Protein AF-Q6IV09-F1 (afdb_monomer_lite)

InterPro domains:
  IPR000726 Glycoside hydrolase, family 19, catalytic [PF00182] (1-78)
  IPR000726 Glycoside hydrolase, family 19, catalytic [PS00774] (67-7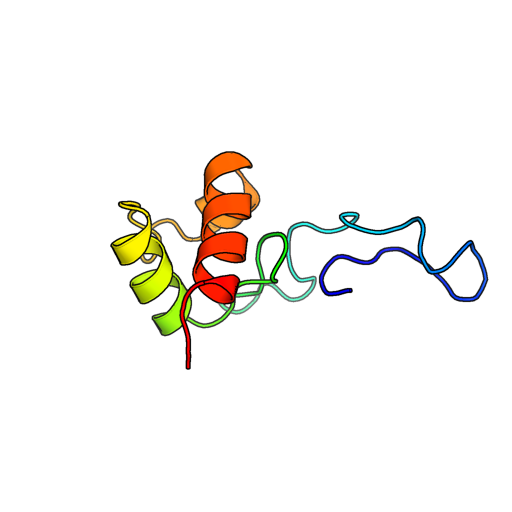7)
  IPR023346 Lysozyme-like domain superfamily [SSF53955] (1-78)

Structure (mmCIF, N/CA/C/O backbone):
data_AF-Q6IV09-F1
#
_entry.id   AF-Q6IV09-F1
#
loop_
_atom_site.group_PDB
_atom_site.id
_atom_site.type_symbol
_atom_site.label_atom_id
_atom_site.label_alt_id
_atom_site.label_comp_id
_atom_site.label_asym_id
_atom_site.label_entity_id
_atom_site.label_seq_id
_atom_site.pdbx_PDB_ins_code
_atom_site.Cartn_x
_atom_site.Cartn_y
_atom_site.Cartn_z
_atom_site.occupancy
_atom_site.B_iso_or_equiv
_atom_site.auth_seq_id
_atom_site.auth_comp_id
_atom_site.auth_asym_id
_atom_site.auth_atom_id
_atom_site.pdbx_PDB_model_num
ATOM 1 N N . HIS A 1 1 ? 9.319 4.940 -10.143 1.00 93.06 1 HIS A N 1
ATOM 2 C CA . HIS A 1 1 ? 10.680 4.949 -9.578 1.00 93.06 1 HIS A CA 1
ATOM 3 C C . HIS A 1 1 ? 10.761 3.948 -8.434 1.00 93.06 1 HIS A C 1
ATOM 5 O O . HIS A 1 1 ? 11.448 2.956 -8.610 1.00 93.06 1 HIS A O 1
ATOM 11 N N . GLU A 1 2 ? 9.956 4.120 -7.378 1.00 96.56 2 GLU A N 1
ATOM 12 C CA . GLU A 1 2 ? 9.853 3.211 -6.213 1.00 96.56 2 GLU A CA 1
ATOM 13 C C . GLU A 1 2 ? 9.793 1.704 -6.523 1.00 96.56 2 GLU A C 1
ATOM 15 O O . GLU A 1 2 ? 10.298 0.889 -5.764 1.00 96.56 2 GLU A O 1
ATOM 20 N N . THR A 1 3 ? 9.176 1.318 -7.641 1.00 97.00 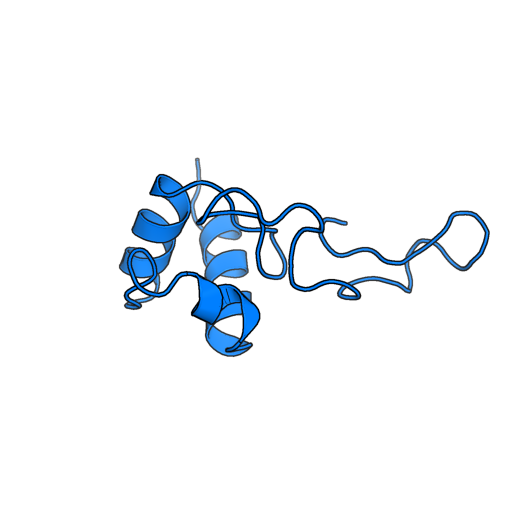3 THR A N 1
ATOM 21 C CA . THR A 1 3 ? 8.943 -0.084 -8.029 1.00 97.00 3 THR A CA 1
ATOM 22 C C . THR A 1 3 ? 9.760 -0.527 -9.246 1.00 97.00 3 THR A C 1
ATOM 24 O O . THR A 1 3 ? 9.374 -1.463 -9.949 1.00 97.00 3 THR A O 1
ATOM 27 N N . THR A 1 4 ? 10.852 0.175 -9.562 1.00 95.56 4 THR A N 1
ATOM 28 C CA . THR A 1 4 ? 11.651 -0.093 -10.765 1.00 95.56 4 THR A CA 1
ATOM 29 C C . THR A 1 4 ? 12.416 -1.415 -10.679 1.00 95.56 4 THR A C 1
ATOM 31 O O . THR A 1 4 ? 13.073 -1.700 -9.684 1.00 95.56 4 THR A O 1
ATOM 34 N N . GLY A 1 5 ? 12.364 -2.194 -11.755 1.00 92.94 5 GLY A N 1
ATOM 35 C CA . GLY A 1 5 ? 13.323 -3.254 -12.076 1.00 92.94 5 GLY A CA 1
ATOM 36 C C . GLY A 1 5 ? 14.221 -2.894 -13.261 1.00 92.94 5 GLY A C 1
ATOM 37 O O . GLY A 1 5 ? 14.968 -3.742 -13.739 1.00 92.94 5 GLY A O 1
ATOM 38 N N . GLY A 1 6 ? 14.131 -1.656 -13.763 1.00 90.31 6 GLY A N 1
ATOM 39 C CA . GLY A 1 6 ? 14.969 -1.166 -14.855 1.00 90.31 6 GLY A CA 1
ATOM 40 C C . GLY A 1 6 ? 16.438 -1.066 -14.444 1.00 90.31 6 GLY A C 1
ATOM 41 O O . GLY A 1 6 ? 16.755 -0.744 -13.298 1.00 90.31 6 GLY A O 1
ATOM 42 N N . SER A 1 7 ? 17.336 -1.309 -15.397 1.00 86.44 7 SER A N 1
ATOM 43 C CA . SER A 1 7 ? 18.784 -1.187 -15.213 1.00 86.44 7 SER A CA 1
ATOM 44 C C . SER A 1 7 ? 19.345 -0.155 -16.184 1.00 86.44 7 SER A C 1
ATOM 46 O O . SER A 1 7 ? 18.840 0.013 -17.290 1.00 86.44 7 SER A O 1
ATOM 48 N N . LEU A 1 8 ? 20.456 0.492 -15.829 1.00 81.88 8 LEU A N 1
ATOM 49 C CA . LEU A 1 8 ? 21.191 1.337 -16.779 1.00 81.88 8 LEU A CA 1
ATOM 50 C C . LEU A 1 8 ? 21.696 0.543 -17.996 1.00 81.88 8 LEU A C 1
ATOM 52 O O . LEU A 1 8 ? 21.927 1.121 -19.053 1.00 81.88 8 LEU A O 1
ATOM 56 N N . SER A 1 9 ? 21.842 -0.777 -17.855 1.00 82.44 9 SER A N 1
ATOM 57 C CA . SER A 1 9 ? 22.227 -1.695 -18.930 1.00 82.44 9 SER A CA 1
ATOM 58 C C . SER A 1 9 ? 21.051 -2.262 -19.738 1.00 82.44 9 SER A C 1
ATOM 60 O O . SER A 1 9 ? 21.287 -2.915 -20.751 1.00 82.44 9 SER A O 1
ATOM 62 N N . ALA A 1 10 ? 19.806 -2.047 -19.304 1.00 69.62 10 ALA A N 1
ATOM 63 C CA . ALA A 1 10 ? 18.601 -2.583 -19.933 1.00 69.62 10 ALA A CA 1
ATOM 64 C C . ALA A 1 10 ? 17.444 -1.596 -19.724 1.00 69.62 10 ALA A C 1
ATOM 66 O O . ALA A 1 10 ? 16.849 -1.579 -18.647 1.00 69.62 10 ALA A O 1
ATOM 67 N N . GLU A 1 11 ? 17.200 -0.758 -20.740 1.00 81.06 11 GLU A N 1
ATOM 68 C CA . GLU A 1 11 ? 16.110 0.229 -20.845 1.00 81.06 11 GLU A CA 1
ATOM 69 C C . GLU A 1 11 ? 15.561 0.730 -19.488 1.00 81.06 11 GLU A C 1
ATOM 71 O O . GLU A 1 11 ? 14.544 0.243 -18.987 1.00 81.06 11 GLU A O 1
ATOM 76 N N . PRO A 1 12 ? 16.197 1.738 -18.867 1.00 85.38 12 PRO A N 1
ATOM 77 C CA . PRO A 1 12 ? 15.995 2.055 -17.449 1.00 85.38 12 PRO A CA 1
ATOM 78 C C . PRO A 1 12 ? 14.575 2.512 -17.076 1.00 85.38 12 PRO A C 1
ATOM 80 O O . PRO A 1 12 ? 14.238 2.552 -15.893 1.00 85.38 12 PRO A O 1
ATOM 83 N N . PHE A 1 13 ? 13.740 2.859 -18.059 1.00 92.56 13 PHE A N 1
ATOM 84 C CA . PHE A 1 13 ? 12.406 3.425 -17.845 1.00 92.56 13 PHE A CA 1
ATOM 85 C C . PHE A 1 13 ? 11.251 2.490 -18.226 1.00 92.56 13 PHE A C 1
ATOM 87 O O . PHE A 1 13 ? 10.101 2.830 -17.956 1.00 92.56 13 PHE A O 1
ATOM 94 N N . THR A 1 14 ? 11.521 1.319 -18.810 1.00 92.44 14 THR A N 1
ATOM 95 C CA . THR A 1 14 ? 10.469 0.356 -19.196 1.00 92.44 14 THR A CA 1
ATOM 96 C C . THR A 1 14 ? 10.182 -0.676 -18.102 1.00 92.44 14 THR A C 1
ATOM 98 O O . THR A 1 14 ? 9.113 -1.278 -18.091 1.00 92.44 14 THR A O 1
ATOM 101 N N . GLY A 1 15 ? 11.070 -0.810 -17.112 1.00 93.06 15 GLY A N 1
ATOM 102 C CA . GLY A 1 15 ? 10.929 -1.724 -15.972 1.00 93.06 15 GLY A CA 1
ATOM 103 C C . GLY A 1 15 ? 10.118 -1.192 -14.781 1.00 93.06 15 GLY A C 1
ATOM 104 O O . GLY A 1 15 ? 10.375 -1.598 -13.649 1.00 93.06 15 GLY A O 1
ATOM 105 N N . GLY A 1 16 ? 9.195 -0.246 -14.976 1.00 95.69 16 GLY A N 1
ATOM 106 C CA . GLY A 1 16 ? 8.331 0.243 -13.891 1.00 95.69 16 GLY A CA 1
ATOM 107 C C . GLY A 1 16 ? 7.366 -0.834 -13.377 1.00 95.69 16 GLY A C 1
ATOM 108 O O . GLY A 1 16 ? 7.026 -1.754 -14.111 1.00 95.69 16 GLY A O 1
ATOM 109 N N . TYR A 1 17 ? 6.895 -0.712 -12.128 1.00 97.06 17 TYR A N 1
ATOM 110 C CA . TYR A 1 17 ? 5.950 -1.666 -11.514 1.00 97.06 17 TYR A CA 1
ATOM 111 C C . TYR A 1 17 ? 6.452 -3.123 -11.446 1.00 97.06 17 TYR A C 1
ATOM 113 O O . TYR A 1 17 ? 5.655 -4.051 -11.338 1.00 97.06 17 TYR A O 1
ATOM 121 N N . CYS A 1 18 ? 7.769 -3.335 -11.460 1.00 96.50 18 CYS A N 1
ATOM 122 C CA . CYS A 1 18 ? 8.382 -4.661 -11.377 1.00 96.50 18 CYS A CA 1
ATOM 123 C C . CYS A 1 18 ? 8.238 -5.281 -9.977 1.00 96.50 18 CYS A C 1
ATOM 125 O O . CYS A 1 18 ? 7.992 -6.480 -9.848 1.00 96.50 18 CYS A O 1
ATOM 127 N N . PHE A 1 19 ? 8.345 -4.462 -8.926 1.00 98.06 19 PHE A N 1
ATOM 128 C CA . PHE A 1 19 ? 8.288 -4.918 -7.537 1.00 98.06 19 PHE A CA 1
ATOM 129 C C . PHE A 1 19 ? 7.056 -4.398 -6.798 1.00 98.06 19 PHE A C 1
ATOM 131 O O . PHE A 1 19 ? 6.647 -3.250 -6.960 1.00 98.06 19 PHE A O 1
ATOM 138 N N . VAL A 1 20 ? 6.490 -5.254 -5.942 1.00 98.44 20 VAL A N 1
ATOM 139 C CA . VAL A 1 20 ? 5.326 -4.932 -5.094 1.00 98.44 20 VAL A CA 1
ATOM 140 C C . VAL A 1 20 ? 5.713 -4.791 -3.619 1.00 98.44 20 VAL A C 1
ATOM 142 O O . VAL A 1 20 ? 5.074 -4.036 -2.890 1.00 98.44 20 VAL A O 1
ATOM 145 N N . ARG A 1 21 ? 6.754 -5.497 -3.167 1.00 98.56 21 ARG A N 1
ATOM 146 C CA . ARG A 1 21 ? 7.251 -5.486 -1.784 1.00 98.56 21 ARG A CA 1
ATOM 147 C C . ARG A 1 21 ? 8.703 -5.024 -1.763 1.00 98.56 21 ARG A C 1
ATOM 149 O O . ARG A 1 21 ? 9.456 -5.363 -2.674 1.00 98.56 21 ARG A O 1
ATOM 156 N N . GLN A 1 22 ? 9.080 -4.319 -0.704 1.00 97.56 22 GLN A N 1
ATOM 157 C CA . GLN A 1 22 ? 10.472 -4.058 -0.362 1.00 97.56 22 GLN A CA 1
ATOM 158 C C . GLN A 1 22 ? 11.231 -5.380 -0.140 1.00 97.56 22 GLN A C 1
ATOM 160 O O . GLN A 1 22 ? 10.664 -6.369 0.327 1.00 97.56 22 GLN A O 1
ATOM 165 N N . ASN A 1 23 ? 12.528 -5.391 -0.462 1.00 96.19 23 ASN A N 1
ATOM 166 C CA . ASN A 1 23 ? 13.383 -6.569 -0.281 1.00 96.19 23 ASN A CA 1
ATOM 167 C C . ASN A 1 23 ? 13.575 -6.937 1.198 1.00 96.19 23 ASN A C 1
ATOM 169 O O . ASN A 1 23 ? 13.433 -8.102 1.561 1.00 96.19 23 ASN A O 1
ATOM 173 N N . ASP A 1 24 ? 13.881 -5.952 2.047 1.00 95.88 24 ASP A N 1
ATOM 174 C CA . ASP A 1 24 ? 13.918 -6.139 3.499 1.00 95.88 24 ASP A CA 1
ATOM 175 C C . ASP A 1 24 ? 12.497 -6.092 4.070 1.00 95.88 24 ASP A C 1
ATOM 177 O O . ASP A 1 24 ? 11.794 -5.089 3.937 1.00 95.88 24 ASP A O 1
ATOM 181 N N . GLN A 1 25 ? 12.088 -7.199 4.687 1.00 96.62 25 GLN A N 1
ATOM 182 C CA . GLN A 1 25 ? 10.749 -7.423 5.232 1.00 96.62 25 GLN A CA 1
ATOM 183 C C . GLN A 1 25 ? 10.776 -7.664 6.750 1.00 96.62 25 GLN A C 1
ATOM 185 O O . GLN A 1 25 ? 9.839 -8.234 7.306 1.00 96.62 25 GLN A O 1
ATOM 190 N N . SER A 1 26 ? 11.859 -7.262 7.425 1.00 96.38 26 SER A N 1
ATOM 191 C CA . SER A 1 26 ? 12.018 -7.431 8.875 1.00 96.38 26 SER A CA 1
ATOM 192 C C . SER A 1 26 ? 11.038 -6.582 9.703 1.00 96.38 26 SER A C 1
ATOM 194 O O . SER A 1 26 ? 10.584 -7.034 10.755 1.00 96.38 26 SER A O 1
ATOM 196 N N . ASP A 1 27 ? 10.655 -5.392 9.223 1.00 96.69 27 ASP A N 1
ATOM 197 C CA . ASP A 1 27 ? 9.624 -4.544 9.840 1.00 96.69 27 ASP A CA 1
ATOM 198 C C . ASP A 1 27 ? 8.225 -4.877 9.302 1.00 96.69 27 ASP A C 1
ATOM 200 O O . ASP A 1 27 ? 8.016 -4.926 8.097 1.00 96.69 27 ASP A O 1
ATOM 204 N N . ARG A 1 28 ? 7.213 -5.024 10.167 1.00 97.56 28 ARG A N 1
ATOM 205 C CA . ARG A 1 28 ? 5.828 -5.337 9.749 1.00 97.56 28 ARG A CA 1
ATOM 206 C C . ARG A 1 28 ? 5.265 -4.363 8.696 1.00 97.56 28 ARG A C 1
ATOM 208 O O . ARG A 1 28 ? 4.495 -4.775 7.822 1.00 97.56 28 ARG A O 1
ATOM 215 N N . TYR A 1 29 ? 5.644 -3.091 8.769 1.00 9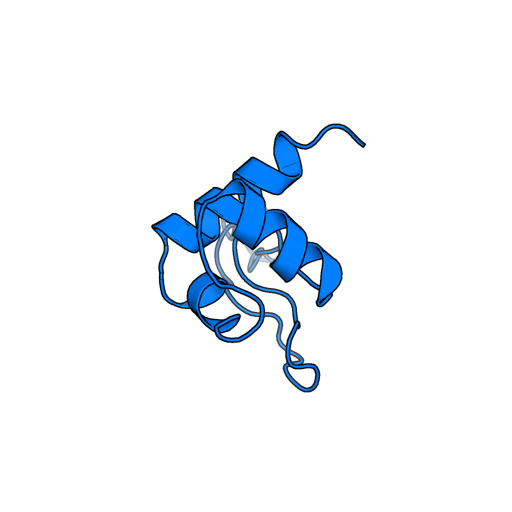8.38 29 TYR A N 1
ATOM 216 C CA . TYR A 1 29 ? 5.198 -1.994 7.910 1.00 98.38 29 TYR A CA 1
ATOM 217 C C . TYR A 1 29 ? 6.273 -1.584 6.890 1.00 98.38 29 TYR A C 1
ATOM 219 O O . TYR A 1 29 ? 6.391 -0.397 6.572 1.00 98.38 29 TYR A O 1
ATOM 227 N N . TYR A 1 30 ? 7.027 -2.563 6.370 1.00 98.69 30 TYR A N 1
ATOM 228 C CA . TYR A 1 30 ? 7.905 -2.408 5.206 1.00 98.69 30 TYR A CA 1
ATOM 229 C C . TYR A 1 30 ? 7.156 -1.886 3.961 1.00 98.69 30 TYR A C 1
ATOM 231 O O . TYR A 1 30 ? 5.922 -1.964 3.879 1.00 98.69 30 TYR A O 1
ATOM 239 N N . GLY A 1 31 ? 7.908 -1.388 2.974 1.00 98.56 31 GLY A N 1
ATOM 240 C CA . GLY A 1 31 ? 7.377 -0.808 1.738 1.00 98.56 31 GLY A CA 1
ATOM 241 C C . GLY A 1 31 ? 6.508 -1.767 0.920 1.00 98.56 31 GLY A C 1
ATOM 242 O O . GLY A 1 31 ? 6.943 -2.856 0.535 1.00 98.56 31 GLY A O 1
ATOM 243 N N . ARG A 1 32 ? 5.266 -1.365 0.624 1.00 98.81 32 ARG A N 1
ATOM 244 C CA . ARG A 1 32 ? 4.346 -2.117 -0.250 1.00 98.81 32 ARG A CA 1
ATOM 245 C C . ARG A 1 32 ? 3.672 -1.222 -1.290 1.00 98.81 32 ARG A C 1
ATOM 247 O O . ARG A 1 32 ? 3.372 -0.057 -1.033 1.00 98.81 32 ARG A O 1
ATOM 254 N N . GLY A 1 33 ? 3.373 -1.800 -2.448 1.00 98.62 33 GLY A N 1
ATOM 255 C CA . GLY A 1 33 ? 2.600 -1.164 -3.513 1.00 98.62 33 GLY A CA 1
ATOM 256 C C . GLY A 1 33 ? 3.355 -0.081 -4.300 1.00 98.62 33 GLY A C 1
ATOM 257 O O . GLY A 1 33 ? 4.566 0.089 -4.126 1.00 98.62 33 GLY A O 1
ATOM 258 N N . PRO A 1 34 ? 2.652 0.659 -5.180 1.00 98.69 34 PRO A N 1
ATOM 259 C CA . PRO A 1 34 ? 3.261 1.577 -6.146 1.00 98.69 34 PRO A CA 1
ATOM 260 C C . PRO A 1 34 ? 4.065 2.725 -5.534 1.00 98.69 34 PRO A C 1
ATOM 262 O O . PRO A 1 34 ? 5.031 3.174 -6.144 1.00 98.69 34 PRO A O 1
ATOM 265 N N . ILE A 1 35 ? 3.671 3.189 -4.344 1.00 98.19 35 ILE A N 1
ATOM 266 C CA . ILE A 1 35 ? 4.357 4.264 -3.611 1.00 98.19 35 ILE A CA 1
ATOM 267 C C . ILE A 1 35 ? 5.292 3.733 -2.514 1.00 98.19 35 ILE A C 1
ATOM 269 O O . ILE A 1 35 ? 5.818 4.517 -1.736 1.00 98.19 35 ILE A O 1
ATOM 273 N N . GLN A 1 36 ? 5.457 2.406 -2.413 1.00 98.50 36 GLN A N 1
ATOM 274 C CA . GLN A 1 36 ? 6.200 1.748 -1.331 1.00 98.50 36 GLN A CA 1
ATOM 275 C C . GLN A 1 36 ? 5.784 2.271 0.059 1.00 98.50 36 GLN A C 1
ATOM 277 O O . GLN A 1 36 ? 6.604 2.725 0.859 1.00 98.50 36 GLN A O 1
ATOM 282 N N . LEU A 1 37 ? 4.479 2.193 0.358 1.00 98.50 37 LEU A N 1
ATOM 283 C CA . LEU A 1 37 ? 3.899 2.663 1.619 1.00 98.50 37 LEU A CA 1
ATOM 284 C C . LEU A 1 37 ? 4.625 2.007 2.800 1.00 98.50 37 LEU A C 1
ATOM 286 O O . LEU 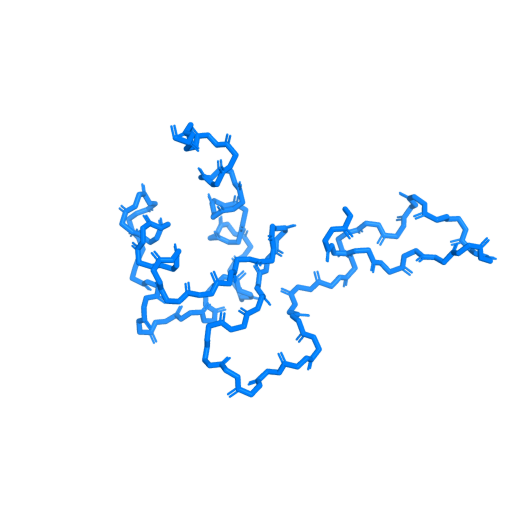A 1 37 ? 4.639 0.782 2.916 1.00 98.50 37 LEU A O 1
ATOM 290 N N . THR A 1 38 ? 5.215 2.832 3.662 1.00 98.31 38 THR A N 1
ATOM 291 C CA . THR A 1 38 ? 6.083 2.416 4.776 1.00 98.31 38 THR A CA 1
ATOM 292 C C . THR A 1 38 ? 5.660 3.134 6.055 1.00 98.31 38 THR A C 1
ATOM 294 O O . THR A 1 38 ? 5.101 4.226 5.961 1.00 98.31 38 THR A O 1
ATOM 297 N N . ASN A 1 39 ? 5.977 2.575 7.231 1.00 97.44 39 ASN A N 1
ATOM 298 C CA . ASN A 1 39 ? 5.661 3.097 8.574 1.00 97.44 39 ASN A CA 1
ATOM 299 C C . ASN A 1 39 ? 4.185 2.916 8.978 1.00 97.44 39 ASN A C 1
ATOM 301 O O . ASN A 1 39 ? 3.268 3.297 8.251 1.00 97.44 39 ASN A O 1
ATOM 305 N N . ARG A 1 40 ? 3.951 2.394 10.193 1.00 98.19 40 ARG A N 1
ATOM 306 C CA . ARG A 1 40 ? 2.615 2.149 10.769 1.00 98.19 40 ARG A CA 1
ATOM 307 C C . ARG A 1 40 ? 1.657 3.335 10.633 1.00 98.19 40 ARG A C 1
ATOM 309 O O . ARG A 1 40 ? 0.496 3.130 10.297 1.00 98.19 40 ARG A O 1
ATOM 316 N N . ASN A 1 41 ? 2.134 4.557 10.871 1.00 98.06 41 ASN A N 1
ATOM 317 C CA . ASN A 1 41 ? 1.316 5.771 10.806 1.00 98.06 41 ASN A CA 1
ATOM 318 C C . ASN A 1 41 ? 0.735 5.998 9.402 1.00 98.06 41 ASN A C 1
ATOM 320 O O . ASN A 1 41 ? -0.411 6.413 9.261 1.00 98.06 41 ASN A O 1
ATOM 324 N N . ASN A 1 42 ? 1.500 5.690 8.352 1.00 98.06 42 ASN A N 1
ATOM 325 C CA . ASN A 1 42 ? 1.013 5.823 6.982 1.00 98.06 42 ASN A CA 1
ATOM 326 C C . ASN A 1 42 ? -0.002 4.730 6.639 1.00 98.06 42 ASN A C 1
ATOM 328 O O . ASN A 1 42 ? -0.997 5.031 5.992 1.00 98.06 42 ASN A O 1
ATOM 332 N N . TYR A 1 43 ? 0.192 3.494 7.114 1.00 98.56 43 TYR A N 1
ATOM 333 C CA . TYR A 1 43 ? -0.813 2.430 6.966 1.00 98.56 43 TYR A CA 1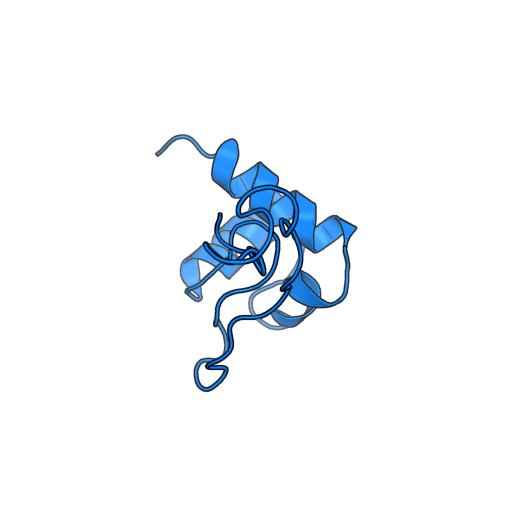
ATOM 334 C C . TYR A 1 43 ? -2.128 2.795 7.670 1.00 98.56 43 TYR A C 1
ATOM 336 O O . TYR A 1 43 ? -3.200 2.593 7.107 1.00 98.56 43 TYR A O 1
ATOM 344 N N . GLU A 1 44 ? -2.055 3.387 8.862 1.00 98.50 44 GLU A N 1
ATOM 345 C CA . GLU A 1 44 ? -3.223 3.853 9.617 1.00 98.50 44 GLU A CA 1
ATOM 346 C C . GLU A 1 44 ? -3.974 4.981 8.893 1.00 98.50 44 GLU A C 1
ATOM 348 O O . GLU A 1 44 ? -5.186 4.883 8.670 1.00 98.50 44 GLU A O 1
ATOM 353 N N . LYS A 1 45 ? -3.257 6.026 8.457 1.00 98.31 45 LYS A N 1
ATOM 354 C CA . LYS A 1 45 ? -3.850 7.162 7.736 1.00 98.31 45 LYS A CA 1
ATOM 355 C C . LYS A 1 45 ? -4.417 6.755 6.375 1.00 98.31 45 LYS A C 1
ATOM 357 O O . LYS A 1 45 ? -5.553 7.112 6.066 1.00 98.31 45 LYS A O 1
ATOM 362 N N . ALA A 1 46 ? -3.662 5.981 5.594 1.00 98.31 46 ALA A N 1
ATOM 363 C CA . ALA A 1 46 ? -4.107 5.487 4.296 1.00 98.31 46 ALA A CA 1
ATOM 364 C C . ALA A 1 46 ? -5.342 4.600 4.445 1.00 98.31 46 ALA A C 1
ATOM 366 O O . ALA A 1 46 ? -6.336 4.818 3.758 1.00 98.31 46 ALA A O 1
ATOM 367 N N . GLY A 1 47 ? -5.298 3.640 5.375 1.00 98.38 47 GLY A N 1
ATOM 368 C CA . GLY A 1 47 ? -6.399 2.720 5.638 1.00 98.38 47 GLY A CA 1
ATOM 369 C C . GLY A 1 47 ? -7.681 3.454 6.015 1.00 98.38 47 GLY A C 1
ATOM 370 O O . GLY A 1 47 ? -8.725 3.221 5.410 1.00 98.38 47 GLY A O 1
ATOM 371 N N . THR A 1 48 ? -7.579 4.427 6.923 1.00 98.44 48 THR A N 1
ATOM 372 C CA . THR A 1 48 ? -8.707 5.288 7.306 1.00 98.44 48 THR A CA 1
ATOM 373 C C . THR A 1 48 ? -9.299 6.018 6.099 1.00 98.44 48 THR A C 1
ATOM 375 O O . THR A 1 48 ? -10.511 5.994 5.901 1.00 98.44 48 THR A O 1
ATOM 378 N N . ALA A 1 49 ? -8.457 6.624 5.258 1.00 98.19 49 ALA A N 1
ATOM 379 C CA . ALA A 1 49 ? -8.911 7.397 4.104 1.00 98.19 49 ALA A CA 1
ATOM 380 C C . ALA A 1 49 ? -9.590 6.545 3.019 1.00 98.19 49 ALA A C 1
ATOM 382 O O . ALA A 1 49 ? -10.498 7.026 2.344 1.00 98.19 49 ALA A O 1
ATOM 383 N N . ILE A 1 50 ? -9.168 5.288 2.846 1.00 98.25 50 ILE A N 1
ATOM 384 C CA . ILE A 1 50 ? -9.708 4.394 1.808 1.00 98.25 50 ILE A CA 1
ATOM 385 C C . ILE A 1 50 ? -10.760 3.410 2.341 1.00 98.25 50 ILE A C 1
ATOM 387 O O . ILE A 1 50 ? -11.251 2.579 1.572 1.00 98.25 50 ILE A O 1
ATOM 391 N N . GLY A 1 51 ? -11.098 3.494 3.633 1.00 98.19 51 GLY A N 1
ATOM 392 C CA . GLY A 1 51 ? -12.064 2.617 4.296 1.00 98.19 51 GLY A CA 1
ATOM 393 C C . GLY A 1 51 ? -11.579 1.175 4.472 1.00 98.19 51 GLY A C 1
ATOM 394 O O . GLY A 1 51 ? -12.387 0.253 4.402 1.00 98.19 51 GLY A O 1
ATOM 395 N N . GLN A 1 52 ? -10.274 0.968 4.669 1.00 98.50 52 GLN A N 1
ATOM 396 C CA . GLN A 1 52 ? -9.651 -0.347 4.810 1.00 98.50 52 GLN A CA 1
ATOM 397 C C . GLN A 1 52 ? -8.871 -0.464 6.125 1.00 98.50 52 GLN A C 1
ATOM 399 O O . GLN A 1 52 ? -8.080 0.406 6.480 1.00 98.50 52 GLN A O 1
ATOM 404 N N . GLU A 1 53 ? -9.024 -1.586 6.828 1.00 98.12 53 GLU A N 1
ATOM 405 C CA . GLU A 1 53 ? -8.187 -1.894 7.990 1.00 98.12 53 GLU A CA 1
ATOM 406 C C . GLU A 1 53 ? -6.815 -2.375 7.494 1.00 98.12 53 GLU A C 1
ATOM 408 O O . GLU A 1 53 ? -6.697 -3.486 6.980 1.00 98.12 53 GLU A O 1
ATOM 413 N N . LEU A 1 54 ? -5.799 -1.509 7.569 1.00 98.62 54 LEU A N 1
ATOM 414 C CA . LEU A 1 54 ? -4.440 -1.792 7.084 1.00 98.62 54 LEU A CA 1
ATOM 415 C C . LEU A 1 54 ? -3.406 -1.957 8.206 1.00 98.62 54 LEU A C 1
ATOM 417 O O . LEU A 1 54 ? -2.298 -2.421 7.946 1.00 98.62 54 LEU A O 1
ATOM 421 N N . VAL A 1 55 ? -3.734 -1.588 9.449 1.00 98.50 55 VAL A N 1
ATOM 422 C CA . VAL A 1 55 ? -2.803 -1.709 10.582 1.00 98.50 55 VAL A CA 1
ATOM 423 C C . VAL A 1 55 ? -2.641 -3.174 10.978 1.00 98.50 55 VAL A C 1
ATOM 425 O O . VAL A 1 55 ? -1.517 -3.647 11.163 1.00 98.50 55 VAL A O 1
ATOM 428 N N . ASN A 1 56 ? -3.745 -3.919 11.065 1.00 98.50 56 ASN A N 1
ATOM 429 C CA . ASN A 1 56 ? -3.690 -5.348 11.342 1.00 98.50 56 ASN A CA 1
ATOM 430 C C . ASN A 1 56 ? -3.492 -6.182 10.073 1.00 98.50 56 ASN A C 1
ATOM 432 O O . ASN A 1 56 ? -2.885 -7.250 10.167 1.00 98.50 56 ASN A O 1
ATOM 436 N N . ASN A 1 57 ? -3.880 -5.661 8.903 1.00 98.50 57 ASN A N 1
ATOM 437 C CA . ASN A 1 57 ? -3.771 -6.345 7.610 1.00 98.50 57 ASN A CA 1
ATOM 438 C C . ASN A 1 57 ? -2.875 -5.605 6.582 1.00 98.50 57 ASN A C 1
ATOM 440 O O . ASN A 1 57 ? -3.327 -5.314 5.471 1.00 98.50 57 ASN A O 1
ATOM 444 N N . PRO A 1 58 ? -1.597 -5.305 6.893 1.00 98.56 58 PRO A N 1
ATOM 445 C CA . PRO A 1 58 ? -0.739 -4.507 6.009 1.00 98.56 58 PRO A CA 1
ATOM 446 C C . PRO A 1 58 ? -0.449 -5.191 4.665 1.00 98.56 58 PRO A C 1
ATOM 448 O O . PRO A 1 58 ? -0.231 -4.519 3.658 1.00 98.56 58 PRO A O 1
ATOM 451 N N . ASP A 1 59 ? -0.502 -6.524 4.612 1.00 98.56 59 ASP A N 1
ATOM 452 C CA . ASP A 1 59 ? -0.256 -7.285 3.384 1.00 98.56 59 ASP A CA 1
ATOM 453 C C . ASP A 1 59 ? -1.309 -7.070 2.297 1.00 98.56 59 ASP A C 1
ATOM 455 O O . ASP A 1 59 ? -0.996 -7.298 1.130 1.00 98.56 59 ASP A O 1
ATOM 459 N N . LEU A 1 60 ? -2.494 -6.543 2.631 1.00 98.81 60 LEU A N 1
ATOM 460 C CA . LEU A 1 60 ? -3.500 -6.163 1.634 1.00 98.81 60 LEU A CA 1
ATOM 461 C C . LEU A 1 60 ? -2.951 -5.158 0.615 1.00 98.81 60 LEU A C 1
ATOM 463 O O . LEU A 1 60 ? -3.303 -5.224 -0.558 1.00 98.81 60 LEU A O 1
ATOM 467 N N . VAL A 1 61 ? -2.014 -4.291 1.020 1.00 98.75 61 VAL A N 1
ATOM 468 C CA . VAL A 1 61 ? -1.341 -3.343 0.113 1.00 98.75 61 VAL A CA 1
ATOM 469 C C . VAL A 1 61 ? -0.479 -4.062 -0.939 1.00 98.75 61 VAL A C 1
ATOM 471 O O . VAL A 1 61 ? -0.163 -3.481 -1.975 1.00 98.75 61 VAL A O 1
ATOM 474 N N . ALA A 1 62 ? -0.106 -5.323 -0.711 1.00 98.75 62 ALA A N 1
ATOM 475 C CA . ALA A 1 62 ? 0.690 -6.136 -1.630 1.00 98.75 62 ALA A CA 1
ATOM 476 C C . ALA A 1 62 ? -0.068 -7.322 -2.259 1.00 98.75 62 ALA A C 1
ATOM 478 O O . ALA A 1 62 ? 0.480 -7.969 -3.152 1.00 98.75 62 ALA A O 1
ATOM 479 N N . THR A 1 63 ? -1.277 -7.650 -1.793 1.00 98.75 63 THR A N 1
ATOM 480 C CA . THR A 1 63 ? -2.074 -8.786 -2.298 1.00 98.75 63 THR A CA 1
ATOM 481 C C . THR A 1 63 ? -3.364 -8.372 -2.998 1.00 98.75 63 THR A C 1
ATOM 483 O O . THR A 1 63 ? -3.854 -9.133 -3.828 1.00 98.75 63 THR A O 1
ATOM 486 N N . ASP A 1 64 ? -3.883 -7.170 -2.739 1.00 98.75 64 ASP A N 1
ATOM 487 C CA . ASP A 1 64 ? -5.032 -6.604 -3.442 1.00 98.75 64 ASP A CA 1
ATOM 488 C C . ASP A 1 64 ? -4.584 -5.394 -4.271 1.00 98.75 64 ASP A C 1
ATOM 490 O O . ASP A 1 64 ? -4.193 -4.351 -3.740 1.00 98.75 64 ASP A O 1
ATOM 494 N N . ALA A 1 65 ? -4.642 -5.526 -5.598 1.00 98.69 65 ALA A N 1
ATOM 495 C CA . ALA A 1 65 ? -4.202 -4.476 -6.512 1.00 98.69 65 ALA A CA 1
ATOM 496 C C . ALA A 1 65 ? -5.018 -3.180 -6.362 1.00 98.69 65 ALA A C 1
ATOM 498 O O . ALA A 1 65 ? -4.458 -2.089 -6.456 1.00 98.69 65 ALA A O 1
ATOM 499 N N . THR A 1 66 ? -6.320 -3.273 -6.076 1.00 98.81 66 THR A N 1
ATOM 500 C CA . THR A 1 66 ? -7.179 -2.094 -5.897 1.00 98.81 66 THR A CA 1
ATOM 501 C C . THR A 1 66 ? -6.777 -1.329 -4.643 1.00 98.81 66 THR A C 1
ATOM 503 O O . THR A 1 66 ? -6.630 -0.108 -4.690 1.00 98.81 66 THR A O 1
ATOM 506 N N . ILE A 1 67 ? -6.554 -2.031 -3.530 1.00 98.81 67 ILE A N 1
ATOM 507 C CA . ILE A 1 67 ? -6.057 -1.430 -2.285 1.00 98.81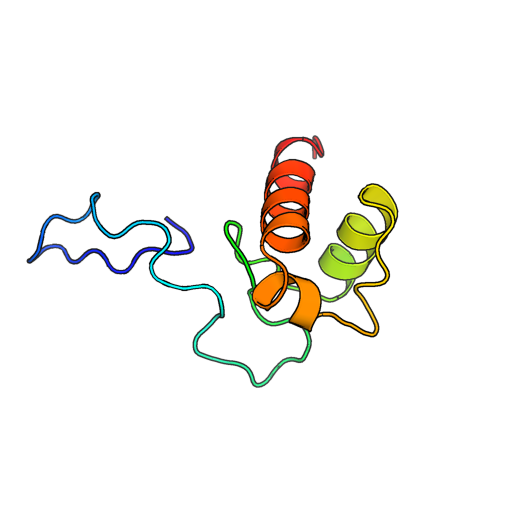 67 ILE A CA 1
ATOM 508 C C . ILE A 1 67 ? -4.663 -0.832 -2.514 1.00 98.81 67 ILE A C 1
ATOM 510 O O . ILE A 1 67 ? -4.423 0.309 -2.126 1.00 98.81 67 ILE A O 1
ATOM 514 N N . SER A 1 68 ? -3.780 -1.552 -3.208 1.00 98.81 68 SER A N 1
ATOM 515 C CA . SER A 1 68 ? -2.422 -1.106 -3.536 1.00 98.81 68 SER A CA 1
ATOM 516 C C . SER A 1 68 ? -2.397 0.229 -4.291 1.00 98.81 68 SER A C 1
ATOM 518 O O . SER A 1 68 ? -1.680 1.156 -3.920 1.00 98.81 68 SER A O 1
ATOM 520 N N . PHE A 1 69 ? -3.225 0.376 -5.329 1.00 98.75 69 PHE A N 1
ATOM 521 C CA . PHE A 1 69 ? -3.317 1.637 -6.065 1.00 98.75 69 PHE A CA 1
ATOM 522 C C . PHE A 1 69 ? -4.033 2.731 -5.270 1.00 98.75 69 PHE A C 1
ATOM 524 O O . PHE A 1 69 ? -3.616 3.888 -5.329 1.00 98.75 69 PHE A O 1
ATOM 531 N N . LYS A 1 70 ? -5.064 2.393 -4.485 1.00 98.69 70 LYS A N 1
ATOM 532 C CA . LYS A 1 70 ? -5.745 3.361 -3.614 1.00 98.69 70 LYS A CA 1
ATOM 533 C C . LYS A 1 70 ? -4.791 3.996 -2.604 1.00 98.69 70 LYS A C 1
ATOM 535 O O . LYS A 1 70 ? -4.879 5.203 -2.408 1.00 98.69 70 LYS A O 1
ATOM 540 N N . THR A 1 71 ? -3.870 3.240 -1.998 1.00 98.56 71 THR A N 1
ATOM 541 C CA . THR A 1 71 ? -2.885 3.820 -1.066 1.00 98.56 71 THR A CA 1
ATOM 542 C C . THR A 1 71 ? -1.897 4.746 -1.777 1.00 98.56 71 THR A C 1
ATOM 544 O O . THR A 1 71 ? -1.575 5.808 -1.248 1.00 98.56 71 THR A O 1
ATOM 547 N N . ALA A 1 72 ? -1.466 4.408 -2.995 1.00 98.50 72 ALA A N 1
ATOM 548 C CA . ALA A 1 72 ? -0.603 5.278 -3.793 1.00 98.50 72 ALA A CA 1
ATOM 549 C C . ALA A 1 72 ? -1.301 6.588 -4.198 1.00 98.50 72 ALA A C 1
ATOM 551 O O . ALA A 1 72 ? -0.733 7.668 -4.042 1.00 98.50 72 ALA A O 1
ATOM 552 N N . ILE A 1 73 ? -2.553 6.505 -4.660 1.00 98.38 73 ILE A N 1
ATOM 553 C CA . ILE A 1 73 ? -3.366 7.677 -5.014 1.00 98.38 73 ILE A CA 1
ATOM 554 C C . ILE A 1 73 ? -3.663 8.519 -3.770 1.00 98.38 73 ILE A C 1
ATOM 556 O O . ILE A 1 73 ? -3.556 9.739 -3.824 1.00 98.38 73 ILE A O 1
ATOM 560 N N . TRP A 1 74 ? -3.990 7.890 -2.638 1.00 97.81 74 TRP A N 1
ATOM 561 C CA . TRP A 1 74 ? -4.190 8.592 -1.371 1.00 97.81 74 TRP A CA 1
ATOM 562 C C . TRP A 1 74 ? -2.966 9.425 -0.987 1.00 97.81 74 TRP A C 1
ATOM 564 O O . TRP A 1 74 ? -3.123 10.599 -0.660 1.00 97.81 74 TRP A O 1
ATOM 574 N N . PHE A 1 75 ? -1.762 8.849 -1.061 1.00 96.88 75 PHE A N 1
ATOM 575 C CA . PHE A 1 75 ? -0.533 9.571 -0.735 1.00 96.88 75 PHE A CA 1
ATOM 576 C C . PHE A 1 75 ? -0.328 10.772 -1.667 1.00 96.88 75 PHE A C 1
ATOM 578 O O . PHE A 1 75 ? 0.023 11.851 -1.210 1.00 96.88 75 PHE A O 1
ATOM 585 N N . TRP A 1 76 ? -0.616 10.605 -2.961 1.00 96.75 76 TRP A N 1
ATOM 586 C CA . TRP A 1 76 ? -0.513 11.676 -3.953 1.00 96.75 76 TRP A CA 1
ATOM 587 C C . TRP A 1 76 ? -1.520 12.817 -3.737 1.00 96.75 76 TRP A C 1
ATOM 589 O O . TRP A 1 76 ? -1.211 13.978 -3.984 1.00 96.75 76 TRP A O 1
ATOM 599 N N . MET A 1 77 ? -2.733 12.487 -3.290 1.00 96.62 77 MET A N 1
ATOM 600 C CA . MET A 1 77 ? -3.827 13.448 -3.109 1.00 96.62 77 MET A CA 1
ATOM 601 C C . MET A 1 77 ? -3.859 14.077 -1.713 1.00 96.62 77 MET A C 1
ATOM 603 O O . MET A 1 77 ? -4.523 15.095 -1.512 1.00 96.62 77 MET A O 1
ATOM 607 N N . SER A 1 78 ? -3.167 13.478 -0.745 1.00 89.50 78 SER A N 1
ATOM 608 C CA . SER A 1 78 ? -3.026 14.025 0.600 1.00 89.50 78 SER A CA 1
ATOM 609 C C . SER A 1 78 ? -1.973 15.124 0.563 1.00 89.50 78 SER A C 1
ATOM 611 O O . SER A 1 78 ? -0.778 14.857 0.661 1.00 89.50 78 SER A O 1
ATOM 613 N N . VAL A 1 79 ? -2.431 16.361 0.358 1.00 74.38 79 VAL A N 1
ATOM 614 C CA . VAL A 1 79 ? -1.591 17.564 0.447 1.00 74.38 79 VAL A CA 1
ATOM 615 C C . VAL A 1 79 ? -0.863 17.555 1.808 1.00 74.38 79 VAL A C 1
ATOM 617 O O . VAL A 1 79 ? -1.509 17.210 2.802 1.00 74.38 79 VAL A O 1
ATOM 620 N N . PRO A 1 80 ? 0.448 17.866 1.863 1.00 60.38 80 PRO A N 1
ATOM 621 C CA . PRO A 1 80 ? 1.222 17.891 3.107 1.00 60.38 80 PRO A CA 1
ATOM 622 C C . PRO A 1 80 ? 0.657 18.832 4.177 1.00 60.38 80 PRO A C 1
ATOM 624 O O . PRO A 1 80 ? 0.069 19.876 3.812 1.00 60.38 80 PRO A O 1
#

Sequence (80 aa):
HETTGGSLSAEPFTGGYCFVRQNDQSDRYYGRGPIQLTNRNNYEKAGTAIGQELVNNPDLVATDATISFKTAIWFWMSVP

Secondary structure (DSSP, 8-state):
-TT---BTTB-TTT-TT--SB-S---STT--BTTTTB-SHHHHHHHHHHHT---SS-TTHHHH-HHHHHHHHHHHHHS--

Foldseek 3Di:
DVQAPADPVHHRPPRQNVDAFDPDPVDVQAFGANVGGGDLVLQVVLCVVVVHDCNVPVCCLRVPNVSVVSSVVCVVPPDD

Radius of gyration: 13.01 Å; chains: 1; bounding box: 34×27×32 Å

pLDDT: mean 95.45, std 6.76, range [60.38, 98.81]

Organism: Drosera rotundifolia (NCBI:txid173423)